Protein AF-A0AA41R2J2-F1 (afdb_monomer_lite)

Sequence (184 aa):
MNITPKARVAIVVALATVLLTGCSAAAPGTEATSAPTATAGQPTPNSAHGDFTDRATKGQIGATVIKVLTPRSFVVGPNAFEQKQNKLSGELTVQIRADSDLVTPAQGACGYDETLAFVTQYFTTNPENAYVLAGDFASDEYYQDLIRAGFAYIPNNEGILKNVQADAQDAKTGLWTTCPGFGA

Foldseek 3Di:
DDDDDDDDDDDDDDDDDDDDDDDDDDDDDDDDDDDDDDPPPDPDPPPPADEQQVVLQVFKAFWFFPDDPFLFKTKIWHDPCCCVPRVYTDIAIAGADPVVQKDADDPPAPLRVVSSVVSRVVSVVVRRQWMRGNRHIDGDCVSLVCLLQVRIDHQPDPDPSVVSNVNCCVVCHRCSVVPPPRND

Structure (mmCIF, N/CA/C/O backbone):
data_AF-A0AA41R2J2-F1
#
_entry.id   AF-A0AA41R2J2-F1
#
loop_
_atom_site.group_PDB
_atom_site.id
_atom_site.type_symbol
_atom_site.label_atom_id
_atom_site.label_alt_id
_atom_site.label_comp_id
_atom_site.label_asym_id
_atom_site.label_entity_id
_atom_site.label_seq_id
_atom_site.pdbx_PDB_ins_code
_atom_site.Cartn_x
_atom_site.Cartn_y
_atom_site.Cartn_z
_atom_site.occupancy
_atom_site.B_iso_or_equiv
_atom_site.auth_seq_id
_atom_site.auth_comp_id
_atom_site.auth_asym_id
_atom_site.auth_atom_id
_atom_site.pdbx_PDB_model_num
ATOM 1 N N . MET A 1 1 ? 35.589 45.388 -3.470 1.00 40.34 1 MET A N 1
ATOM 2 C CA . MET A 1 1 ? 34.536 44.431 -3.067 1.00 40.34 1 MET A CA 1
ATOM 3 C C . MET A 1 1 ? 35.087 43.031 -3.273 1.00 40.34 1 MET A C 1
ATOM 5 O O . MET A 1 1 ? 35.370 42.666 -4.404 1.00 40.34 1 MET A O 1
ATOM 9 N N . ASN A 1 2 ? 35.335 42.322 -2.171 1.00 37.22 2 ASN A N 1
ATOM 10 C CA . ASN A 1 2 ? 35.836 40.948 -2.150 1.00 37.22 2 ASN A CA 1
ATOM 11 C C . ASN A 1 2 ? 34.695 39.974 -2.447 1.00 37.22 2 ASN A C 1
ATOM 13 O O . ASN A 1 2 ? 33.640 40.081 -1.825 1.00 37.22 2 ASN A O 1
ATOM 17 N N . ILE A 1 3 ? 34.933 38.992 -3.315 1.00 48.06 3 ILE A N 1
ATOM 18 C CA . ILE A 1 3 ? 34.113 37.781 -3.375 1.00 48.06 3 ILE A CA 1
ATOM 19 C C . ILE A 1 3 ? 35.050 36.598 -3.148 1.00 48.06 3 ILE A C 1
ATOM 21 O O . ILE A 1 3 ? 35.822 36.202 -4.017 1.00 48.06 3 ILE A O 1
ATOM 25 N N . THR A 1 4 ? 35.017 36.093 -1.921 1.00 49.03 4 THR A N 1
ATOM 26 C CA . THR A 1 4 ? 35.730 34.901 -1.460 1.00 49.03 4 THR A CA 1
ATOM 27 C C . THR A 1 4 ? 35.097 33.645 -2.076 1.00 49.03 4 THR A C 1
ATOM 29 O O . THR A 1 4 ? 33.870 33.518 -2.031 1.00 49.03 4 THR A O 1
ATOM 32 N N . PRO A 1 5 ? 35.871 32.680 -2.604 1.00 49.69 5 PRO A N 1
ATOM 33 C CA . PRO A 1 5 ? 35.314 31.407 -3.045 1.00 49.69 5 PRO A CA 1
ATOM 34 C C . PRO A 1 5 ? 34.980 30.517 -1.836 1.00 49.69 5 PRO A C 1
ATOM 36 O O . PRO A 1 5 ? 35.835 30.238 -0.996 1.00 49.69 5 PRO A O 1
ATOM 39 N N . LYS A 1 6 ? 33.727 30.051 -1.744 1.00 48.19 6 LYS A N 1
ATOM 40 C CA . LYS A 1 6 ? 33.314 29.016 -0.782 1.00 48.19 6 LYS A CA 1
ATOM 41 C C . LYS A 1 6 ? 33.839 27.657 -1.248 1.00 48.19 6 LYS A C 1
ATOM 43 O O . LYS A 1 6 ? 33.454 27.165 -2.308 1.00 48.19 6 LYS A O 1
ATOM 48 N N . ALA A 1 7 ? 34.721 27.068 -0.446 1.00 49.03 7 ALA A N 1
ATOM 49 C CA . ALA A 1 7 ? 35.248 25.726 -0.635 1.00 49.03 7 ALA A CA 1
ATOM 50 C C . ALA A 1 7 ? 34.126 24.675 -0.559 1.00 49.03 7 ALA A C 1
ATOM 52 O O . ALA A 1 7 ? 33.271 24.717 0.326 1.00 49.03 7 ALA A O 1
ATOM 53 N N . ARG A 1 8 ? 34.145 23.723 -1.496 1.00 47.06 8 ARG A N 1
ATOM 54 C CA . ARG A 1 8 ? 33.307 22.521 -1.474 1.00 47.06 8 ARG A CA 1
ATOM 55 C C . ARG A 1 8 ? 33.912 21.546 -0.466 1.00 47.06 8 ARG A C 1
ATOM 57 O O . ARG A 1 8 ? 35.029 21.082 -0.668 1.00 47.06 8 ARG A O 1
ATOM 64 N N . VAL A 1 9 ? 33.190 21.244 0.608 1.00 44.91 9 VAL A N 1
ATOM 65 C CA . VAL A 1 9 ? 33.565 20.168 1.532 1.00 44.91 9 VAL A CA 1
ATOM 66 C C . VAL A 1 9 ? 33.093 18.855 0.917 1.00 44.91 9 VAL A C 1
ATOM 68 O O . VAL A 1 9 ? 31.897 18.586 0.850 1.00 44.91 9 VAL A O 1
ATOM 71 N N . ALA A 1 10 ? 34.041 18.064 0.419 1.00 46.97 10 ALA A N 1
ATOM 72 C CA . ALA A 1 10 ? 33.818 16.676 0.049 1.00 46.97 10 ALA A CA 1
ATOM 73 C C . ALA A 1 10 ? 33.831 15.835 1.332 1.00 46.97 10 ALA A C 1
ATOM 75 O O . ALA A 1 10 ? 34.861 15.731 1.997 1.00 46.97 10 ALA A O 1
ATOM 76 N N . ILE A 1 11 ? 32.685 15.267 1.704 1.00 48.06 11 ILE A N 1
ATOM 77 C CA . ILE A 1 11 ? 32.604 14.300 2.800 1.00 48.06 11 ILE A CA 1
ATOM 78 C C . ILE A 1 11 ? 33.004 12.942 2.224 1.00 48.06 11 ILE A C 1
ATOM 80 O O . ILE A 1 11 ? 32.272 12.341 1.441 1.00 48.06 11 ILE A O 1
ATOM 84 N N . VAL A 1 12 ? 34.198 12.483 2.592 1.00 43.00 12 VAL A N 1
ATOM 85 C CA . VAL A 1 12 ? 34.677 11.128 2.316 1.00 43.00 12 VAL A CA 1
ATOM 86 C C . VAL A 1 12 ? 33.988 10.191 3.305 1.00 43.00 12 VAL A C 1
ATOM 88 O O . VAL A 1 12 ? 34.326 10.174 4.487 1.00 43.00 12 VAL A O 1
ATOM 91 N N . VAL A 1 13 ? 33.000 9.429 2.838 1.00 41.78 13 VAL A N 1
ATOM 92 C CA . VAL A 1 13 ? 32.405 8.337 3.618 1.00 41.78 13 VAL A CA 1
ATOM 93 C C . VAL A 1 13 ? 33.348 7.140 3.523 1.00 41.78 13 VAL A C 1
ATOM 95 O O . VAL A 1 13 ? 33.429 6.481 2.489 1.00 41.78 13 VAL A O 1
ATOM 98 N N . ALA A 1 14 ? 34.110 6.892 4.587 1.00 49.09 14 ALA A N 1
ATOM 99 C CA . ALA A 1 14 ? 34.945 5.705 4.697 1.00 49.09 14 ALA A CA 1
ATOM 100 C C . ALA A 1 14 ? 34.070 4.488 5.043 1.00 49.09 14 ALA A C 1
ATOM 102 O O . ALA A 1 14 ? 33.419 4.446 6.086 1.00 49.09 14 ALA A O 1
ATOM 103 N N . LEU A 1 15 ? 34.062 3.510 4.138 1.00 38.84 15 LEU A N 1
ATOM 104 C CA . LEU A 1 15 ? 33.425 2.205 4.289 1.00 38.84 15 LEU A CA 1
ATOM 105 C C . LEU A 1 15 ? 34.188 1.389 5.348 1.00 38.84 15 LEU A C 1
ATOM 107 O O . LEU A 1 15 ? 35.349 1.042 5.139 1.00 38.84 15 LEU A O 1
ATOM 111 N N . ALA A 1 16 ? 33.552 1.061 6.473 1.00 46.75 16 ALA A N 1
ATOM 112 C CA . ALA A 1 16 ? 34.093 0.099 7.430 1.00 46.75 16 ALA A CA 1
ATOM 113 C C . ALA A 1 16 ? 33.547 -1.301 7.110 1.00 46.75 16 ALA A C 1
ATOM 115 O O . ALA A 1 16 ? 32.415 -1.641 7.444 1.00 46.75 16 ALA A O 1
ATOM 116 N N . THR A 1 17 ? 34.358 -2.118 6.441 1.00 48.72 17 THR A N 1
ATOM 117 C CA . THR A 1 17 ? 34.134 -3.558 6.267 1.00 48.72 17 THR A CA 1
ATOM 118 C C . THR A 1 17 ? 34.389 -4.286 7.585 1.00 48.72 17 THR A C 1
ATOM 120 O O . THR A 1 17 ? 35.539 -4.425 8.002 1.00 48.72 17 THR A O 1
ATOM 123 N N . VAL A 1 18 ? 33.332 -4.780 8.233 1.00 50.56 18 VAL A N 1
ATOM 124 C CA . VAL A 1 18 ? 33.452 -5.740 9.339 1.00 50.56 18 VAL A CA 1
ATOM 125 C C . VAL A 1 18 ? 33.526 -7.145 8.744 1.00 50.56 18 VAL A C 1
ATOM 127 O O . VAL A 1 18 ? 32.541 -7.683 8.245 1.00 50.56 18 VAL A O 1
ATOM 130 N N . LEU A 1 19 ? 34.723 -7.728 8.780 1.00 42.16 19 LEU A N 1
ATOM 131 C CA . LEU A 1 19 ? 34.971 -9.142 8.512 1.00 42.16 19 LEU A CA 1
ATOM 132 C C . LEU A 1 19 ? 34.516 -9.965 9.726 1.00 42.16 19 LEU A C 1
ATOM 134 O O . LEU A 1 19 ? 35.152 -9.919 10.775 1.00 42.16 19 LEU A O 1
ATOM 138 N N . LEU A 1 20 ? 33.449 -10.748 9.577 1.00 42.81 20 LEU A N 1
ATOM 139 C CA . LEU A 1 20 ? 33.099 -11.834 10.498 1.00 42.81 20 LEU A CA 1
ATOM 140 C C . LEU A 1 20 ? 33.384 -13.162 9.794 1.00 42.81 20 LEU A C 1
ATOM 142 O O . LEU A 1 20 ? 32.535 -13.719 9.105 1.00 42.81 20 LEU A O 1
ATOM 146 N N . THR A 1 21 ? 34.612 -13.653 9.956 1.00 45.06 21 THR A N 1
ATOM 147 C CA . THR A 1 21 ? 34.960 -15.051 9.672 1.00 45.06 21 THR A CA 1
ATOM 148 C C . THR A 1 21 ? 35.359 -15.715 10.983 1.00 45.06 21 THR A C 1
ATOM 150 O O . THR A 1 21 ? 36.217 -15.220 11.708 1.00 45.06 21 THR A O 1
ATOM 153 N N . GLY A 1 22 ? 34.688 -16.816 11.311 1.00 37.44 22 GLY A N 1
ATOM 154 C CA . GLY A 1 22 ? 34.921 -17.581 12.533 1.00 37.44 22 GLY A CA 1
ATOM 155 C C . GLY A 1 22 ? 33.950 -18.748 12.620 1.00 37.44 22 GLY A C 1
ATOM 156 O O . GLY A 1 22 ? 32.909 -18.659 13.257 1.00 37.44 22 GLY A O 1
ATOM 157 N N . CYS A 1 23 ? 34.277 -19.817 11.901 1.00 44.06 23 CYS A N 1
ATOM 158 C CA . CYS A 1 23 ? 33.500 -21.041 11.790 1.00 44.06 23 CYS A CA 1
ATOM 159 C C . CYS A 1 23 ? 33.929 -22.057 12.871 1.00 44.06 23 CYS A C 1
ATOM 161 O O . CYS A 1 23 ? 35.118 -22.314 13.015 1.00 44.06 23 CYS A O 1
ATOM 163 N N . SER A 1 24 ? 32.928 -22.676 13.513 1.00 41.03 24 SER A N 1
ATOM 164 C CA . SER A 1 24 ? 32.879 -24.035 14.099 1.00 41.03 24 SER A CA 1
ATOM 165 C C . SER A 1 24 ? 33.690 -24.403 15.355 1.00 41.03 24 SER A C 1
ATOM 167 O O . SER A 1 24 ? 34.912 -24.455 15.319 1.00 41.03 24 SER A O 1
ATOM 169 N N . ALA A 1 25 ? 32.984 -24.889 16.393 1.00 35.25 25 ALA A N 1
ATOM 170 C CA . ALA A 1 25 ? 33.068 -26.302 16.815 1.00 35.25 25 ALA A CA 1
ATOM 171 C C . ALA A 1 25 ? 31.963 -26.726 17.823 1.00 35.25 25 ALA A C 1
ATOM 173 O O . ALA A 1 25 ? 31.785 -26.100 18.861 1.00 35.25 25 ALA A O 1
ATOM 174 N N . ALA A 1 26 ? 31.309 -27.848 17.483 1.00 34.22 26 ALA A N 1
ATOM 175 C CA . ALA A 1 26 ? 30.821 -28.962 18.316 1.00 34.22 26 ALA A CA 1
ATOM 176 C C . ALA A 1 26 ? 29.802 -28.751 19.469 1.00 34.22 26 ALA A C 1
ATOM 178 O O . ALA A 1 26 ? 30.128 -28.274 20.549 1.00 34.22 26 ALA A O 1
ATOM 179 N N . ALA A 1 27 ? 28.604 -29.320 19.277 1.00 41.59 27 ALA A N 1
ATOM 180 C CA . ALA A 1 27 ? 27.826 -30.011 20.320 1.00 41.59 27 ALA A CA 1
ATOM 181 C C . ALA A 1 27 ? 28.243 -31.514 20.316 1.00 41.59 27 ALA A C 1
ATOM 183 O O . ALA A 1 27 ? 28.761 -31.945 19.280 1.00 41.59 27 ALA A O 1
ATOM 184 N N . PRO A 1 28 ? 28.057 -32.333 21.381 1.00 42.69 28 PRO A N 1
ATOM 185 C CA . PRO A 1 28 ? 26.739 -32.585 21.978 1.00 42.69 28 PRO A CA 1
ATOM 186 C C . PRO A 1 28 ? 26.719 -32.759 23.513 1.00 42.69 28 PRO A C 1
ATOM 188 O O . PRO A 1 28 ? 27.693 -33.155 24.144 1.00 42.69 28 PRO A O 1
ATOM 191 N N . GLY A 1 29 ? 25.547 -32.541 24.105 1.00 33.56 29 GLY A N 1
ATOM 192 C CA . GLY A 1 29 ? 25.235 -32.926 25.479 1.00 33.56 29 GLY A CA 1
ATOM 193 C C . GLY A 1 29 ? 23.735 -33.149 25.595 1.00 33.56 29 GLY A C 1
ATOM 194 O O . GLY A 1 29 ? 22.976 -32.194 25.726 1.00 33.56 29 GLY A O 1
ATOM 195 N N . THR A 1 30 ? 23.311 -34.403 25.460 1.00 42.44 30 THR A N 1
ATOM 196 C CA . THR A 1 30 ? 21.924 -34.830 25.650 1.00 42.44 30 THR A CA 1
ATOM 197 C C . THR A 1 30 ? 21.770 -35.285 27.094 1.00 42.44 30 THR A C 1
ATOM 199 O O . THR A 1 30 ? 22.237 -36.366 27.437 1.00 42.44 30 THR A O 1
ATOM 202 N N . GLU A 1 31 ? 21.077 -34.506 27.920 1.00 37.62 31 GLU A N 1
ATOM 203 C CA . GLU A 1 31 ? 20.427 -35.030 29.121 1.00 37.62 31 GLU A CA 1
ATOM 204 C C . GLU A 1 31 ? 18.973 -34.569 29.143 1.00 37.62 31 GLU A C 1
ATOM 206 O O . GLU A 1 31 ? 18.645 -33.392 28.994 1.00 37.62 31 GLU A O 1
ATOM 211 N N . ALA A 1 32 ? 18.098 -35.562 29.255 1.00 45.12 32 ALA A N 1
ATOM 212 C CA . ALA A 1 32 ? 16.666 -35.410 29.363 1.00 45.12 32 ALA A CA 1
ATOM 213 C C . ALA A 1 32 ? 16.306 -34.883 30.754 1.00 45.12 32 ALA A C 1
ATOM 215 O O . ALA A 1 32 ? 16.726 -35.445 31.762 1.00 45.12 32 ALA A O 1
ATOM 216 N N . THR A 1 33 ? 15.459 -33.860 30.825 1.00 40.88 33 THR A N 1
ATOM 217 C CA . THR A 1 33 ? 14.615 -33.612 31.997 1.00 40.88 33 THR A CA 1
ATOM 218 C C . THR A 1 33 ? 13.305 -32.985 31.536 1.00 40.88 33 THR A C 1
ATOM 220 O O . THR A 1 33 ? 13.276 -32.057 30.731 1.00 40.88 33 THR A O 1
ATOM 223 N N . SER A 1 34 ? 12.221 -33.585 32.013 1.00 38.00 34 SER A N 1
ATOM 224 C CA . SER A 1 34 ? 10.829 -33.313 31.681 1.00 38.00 34 SER A CA 1
ATOM 225 C C . SER A 1 34 ? 10.374 -31.886 32.018 1.00 38.00 34 SER A C 1
ATOM 227 O O . SER A 1 34 ? 10.879 -31.242 32.933 1.00 38.00 34 SER A O 1
ATOM 229 N N . ALA A 1 35 ? 9.375 -31.441 31.256 1.00 39.59 35 ALA A N 1
ATOM 230 C CA . ALA A 1 35 ? 8.736 -30.127 31.257 1.00 39.59 35 ALA A CA 1
ATOM 231 C C . ALA A 1 35 ? 8.180 -29.644 32.613 1.00 39.59 35 ALA A C 1
ATOM 233 O O . ALA A 1 35 ? 7.794 -30.450 33.461 1.00 39.59 35 ALA A O 1
ATOM 234 N N . PRO A 1 36 ? 7.884 -28.336 32.694 1.00 39.38 36 PRO A N 1
ATOM 235 C CA . PRO A 1 36 ? 6.569 -27.893 33.116 1.00 39.38 36 PRO A CA 1
ATOM 236 C C . PRO A 1 36 ? 5.825 -27.277 31.928 1.00 39.38 36 PRO A C 1
ATOM 238 O O . PRO A 1 36 ? 6.293 -26.349 31.270 1.00 39.38 36 PRO A O 1
ATOM 241 N N . THR A 1 37 ? 4.640 -27.817 31.663 1.00 45.12 37 THR A N 1
ATOM 242 C CA . THR A 1 37 ? 3.637 -27.248 30.766 1.00 45.12 37 THR A CA 1
ATOM 243 C C . THR A 1 37 ? 3.308 -25.831 31.227 1.00 45.12 37 THR A C 1
ATOM 245 O O . THR A 1 37 ? 2.621 -25.639 32.229 1.00 45.12 37 THR A O 1
ATOM 248 N N . ALA A 1 38 ? 3.798 -24.826 30.504 1.00 38.44 38 ALA A N 1
ATOM 249 C CA . ALA A 1 38 ? 3.274 -23.479 30.622 1.00 38.44 38 ALA A CA 1
ATOM 250 C C . ALA A 1 38 ? 1.886 -23.485 29.976 1.00 38.44 38 ALA A C 1
ATOM 252 O O . ALA A 1 38 ? 1.756 -23.487 28.752 1.00 38.44 38 ALA A O 1
ATOM 253 N N . THR A 1 39 ? 0.840 -23.529 30.799 1.00 41.72 39 THR A N 1
ATOM 254 C CA . THR A 1 39 ? -0.501 -23.139 30.370 1.00 41.72 39 THR A CA 1
ATOM 255 C C . THR A 1 39 ? -0.391 -21.696 29.899 1.00 41.72 39 THR A C 1
ATOM 257 O O . THR A 1 39 ? -0.289 -20.781 30.716 1.00 41.72 39 THR A O 1
ATOM 260 N N . ALA A 1 40 ? -0.336 -21.494 28.582 1.00 40.06 40 ALA A N 1
ATOM 261 C CA . ALA A 1 40 ? -0.483 -20.180 27.989 1.00 40.06 40 ALA A CA 1
ATOM 262 C C . ALA A 1 40 ? -1.838 -19.650 28.459 1.00 40.06 40 ALA A C 1
ATOM 264 O O . ALA A 1 40 ? -2.885 -20.163 28.066 1.00 40.06 40 ALA A O 1
ATOM 265 N N . GLY A 1 41 ? -1.807 -18.686 29.379 1.00 35.44 41 GLY A N 1
ATOM 266 C CA . GLY A 1 41 ? -2.991 -17.948 29.770 1.00 35.44 41 GLY A CA 1
ATOM 267 C C . GLY A 1 41 ? -3.566 -17.334 28.506 1.00 35.44 41 GLY A C 1
ATOM 268 O O . GLY A 1 41 ? -2.964 -16.438 27.919 1.00 35.44 41 GLY A O 1
ATOM 269 N N . GLN A 1 42 ? -4.695 -17.868 28.056 1.00 39.16 42 GLN A N 1
ATOM 270 C CA . GLN A 1 42 ? -5.492 -17.239 27.023 1.00 39.16 42 GLN A CA 1
ATOM 271 C C . GLN A 1 42 ? -5.843 -15.843 27.552 1.00 39.16 42 GLN A C 1
ATOM 273 O O . GLN A 1 42 ? -6.382 -15.759 28.662 1.00 39.16 42 GLN A O 1
ATOM 278 N N . PRO A 1 43 ? -5.492 -14.753 26.846 1.00 43.78 43 PRO A N 1
ATOM 279 C CA . PRO A 1 43 ? -5.850 -13.430 27.312 1.00 43.78 43 PRO A CA 1
ATOM 280 C C . PRO A 1 43 ? -7.368 -13.388 27.440 1.00 43.78 43 PRO A C 1
ATOM 282 O O . PRO A 1 43 ? -8.092 -13.691 26.490 1.00 43.78 43 PRO A O 1
ATOM 285 N N . THR A 1 44 ? -7.848 -13.069 28.638 1.00 38.56 44 THR A N 1
ATOM 286 C CA . THR A 1 44 ? -9.262 -12.833 28.892 1.00 38.56 44 THR A CA 1
ATOM 287 C C . THR A 1 44 ? -9.700 -11.710 27.949 1.00 38.56 44 THR A C 1
ATOM 289 O O . THR A 1 44 ? -9.129 -10.617 28.035 1.00 38.56 44 THR A O 1
ATOM 292 N N . PRO A 1 45 ? -10.663 -11.932 27.035 1.00 41.31 45 PRO A N 1
ATOM 293 C CA . PRO A 1 45 ? -11.162 -10.858 26.199 1.00 41.31 45 PRO A CA 1
ATOM 294 C C . PRO A 1 45 ? -11.853 -9.867 27.128 1.00 41.31 45 PRO A C 1
ATOM 296 O O . PRO A 1 45 ? -12.881 -10.169 27.735 1.00 41.31 45 PRO A O 1
ATOM 299 N N . ASN A 1 46 ? -11.255 -8.692 27.296 1.00 40.75 46 ASN A N 1
ATOM 300 C CA . ASN A 1 46 ? -11.870 -7.611 28.045 1.00 40.75 46 ASN A CA 1
ATOM 301 C C . ASN A 1 46 ? -12.916 -6.958 27.125 1.00 40.75 46 ASN A C 1
ATOM 303 O O . ASN A 1 46 ? -12.686 -5.907 26.529 1.00 40.75 46 ASN A O 1
ATOM 307 N N . SER A 1 47 ? -14.044 -7.646 26.932 1.00 43.94 47 SER A N 1
ATOM 308 C CA . SER A 1 47 ? -15.139 -7.276 26.024 1.00 43.94 47 SER A CA 1
ATOM 309 C C . SER A 1 47 ? -16.005 -6.139 26.579 1.00 43.94 47 SER A C 1
ATOM 311 O O . SER A 1 47 ? -17.219 -6.266 26.699 1.00 43.94 47 SER A O 1
ATOM 313 N N . ALA A 1 48 ? -15.379 -5.010 26.913 1.00 45.62 48 ALA A N 1
ATOM 314 C CA . ALA A 1 48 ? -16.062 -3.723 27.073 1.00 45.62 48 ALA A CA 1
ATOM 315 C C . ALA A 1 48 ? -15.853 -2.799 25.854 1.00 45.62 48 ALA A C 1
ATOM 317 O O . ALA A 1 48 ? -16.411 -1.704 25.797 1.00 45.62 48 ALA A O 1
ATOM 318 N N . HIS A 1 49 ? -15.052 -3.241 24.883 1.00 52.34 49 HIS A N 1
ATOM 319 C CA . HIS A 1 49 ? -14.650 -2.488 23.701 1.00 52.34 49 HIS A CA 1
ATOM 320 C C . HIS A 1 49 ? -15.281 -3.098 22.450 1.00 52.34 49 HIS A C 1
ATOM 322 O O . HIS A 1 49 ? -15.330 -4.321 22.317 1.00 52.34 49 HIS A O 1
ATOM 328 N N . GLY A 1 50 ? -15.799 -2.253 21.554 1.00 64.62 50 GLY A N 1
ATOM 329 C CA . GLY A 1 50 ? -16.355 -2.726 20.288 1.00 64.62 50 GLY A CA 1
ATOM 330 C C . GLY A 1 50 ? -15.265 -3.387 19.443 1.00 64.62 50 GLY A C 1
ATOM 331 O O . GLY A 1 50 ? -14.125 -2.916 19.415 1.00 64.62 50 GLY A O 1
ATOM 332 N N . ASP A 1 51 ? -15.608 -4.485 18.773 1.00 88.44 51 ASP A N 1
ATOM 333 C CA . ASP A 1 51 ? -14.668 -5.203 17.917 1.00 88.44 51 ASP A CA 1
ATOM 334 C C . ASP A 1 51 ? -14.442 -4.418 16.617 1.00 88.44 51 ASP A C 1
ATOM 336 O O . ASP A 1 51 ? -15.363 -4.192 15.825 1.00 88.44 51 ASP A 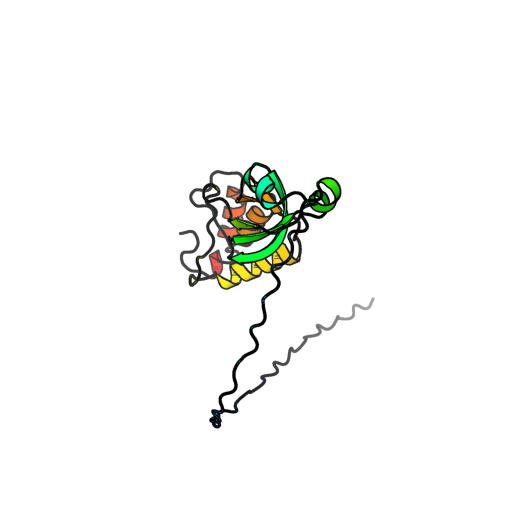O 1
ATOM 340 N N . PHE A 1 52 ? -13.201 -3.966 16.422 1.00 92.94 52 PHE A N 1
ATOM 341 C CA . PHE A 1 52 ? -12.777 -3.267 15.215 1.00 92.94 52 PHE A CA 1
ATOM 342 C C . PHE A 1 52 ? -13.030 -4.106 13.956 1.00 92.94 52 PHE A C 1
ATOM 344 O O . PHE A 1 52 ? -13.509 -3.564 12.960 1.00 92.94 52 PHE A O 1
ATOM 351 N N . THR A 1 53 ? -12.795 -5.420 14.017 1.00 92.69 53 THR A N 1
ATOM 352 C CA . THR A 1 53 ? -12.959 -6.348 12.886 1.00 92.69 53 THR A CA 1
ATOM 353 C C . THR A 1 53 ? -14.397 -6.354 12.378 1.00 92.69 53 THR A C 1
ATOM 355 O O . THR A 1 53 ? -14.666 -6.189 11.184 1.00 92.69 53 THR A O 1
ATOM 358 N N . ASP A 1 54 ? -15.346 -6.468 13.302 1.00 92.62 54 ASP A N 1
ATOM 359 C CA . ASP A 1 54 ? -16.772 -6.521 13.004 1.00 92.62 54 ASP A CA 1
ATOM 360 C C . ASP A 1 54 ? -17.298 -5.244 12.347 1.00 92.62 54 ASP A C 1
ATOM 362 O O . ASP A 1 54 ? -18.207 -5.304 11.518 1.00 92.62 54 ASP A O 1
ATOM 366 N N . ARG A 1 55 ? -16.766 -4.074 12.720 1.00 92.88 55 ARG A N 1
ATOM 367 C CA . ARG A 1 55 ? -17.172 -2.806 12.101 1.00 92.88 55 ARG A CA 1
ATOM 368 C C . ARG A 1 55 ? -16.477 -2.592 10.760 1.00 92.88 55 ARG A C 1
ATOM 370 O O . ARG A 1 55 ? -17.120 -2.154 9.808 1.00 92.88 55 ARG A O 1
ATOM 377 N N . ALA A 1 56 ? -15.191 -2.928 10.687 1.00 93.88 56 ALA A N 1
ATOM 378 C CA . ALA A 1 56 ? -14.361 -2.763 9.501 1.00 93.88 56 ALA A CA 1
ATOM 379 C C . ALA A 1 56 ? -14.867 -3.580 8.304 1.00 93.88 56 ALA A C 1
ATOM 381 O O . ALA A 1 56 ? -14.787 -3.127 7.167 1.00 93.88 56 ALA A O 1
ATOM 382 N N . THR A 1 57 ? -15.461 -4.747 8.557 1.00 92.88 57 THR A N 1
ATOM 383 C CA . THR A 1 57 ? -16.052 -5.612 7.520 1.00 92.88 57 THR A CA 1
ATOM 384 C C . THR A 1 57 ? -17.424 -5.147 7.019 1.00 92.88 57 THR A C 1
ATOM 386 O O . THR A 1 57 ? -17.873 -5.603 5.972 1.00 92.88 57 THR A O 1
ATOM 389 N N . LYS A 1 58 ? -18.100 -4.228 7.725 1.00 92.62 58 LYS A N 1
ATOM 390 C CA . LYS A 1 58 ? -19.477 -3.791 7.411 1.00 92.62 58 LYS A CA 1
ATOM 391 C C . LYS A 1 58 ? -19.560 -2.407 6.764 1.00 92.62 58 LYS A C 1
ATOM 393 O O . LYS A 1 58 ? -20.626 -2.034 6.280 1.00 92.62 58 LYS A O 1
ATOM 398 N N . GLY A 1 59 ? -18.481 -1.629 6.768 1.00 92.06 59 GLY A N 1
ATOM 399 C CA . GLY A 1 59 ? -18.492 -0.268 6.235 1.00 92.06 59 GLY A CA 1
ATOM 400 C C . GLY A 1 59 ? -17.117 0.384 6.225 1.00 92.06 59 GLY A C 1
ATOM 401 O O . GLY A 1 59 ? -16.100 -0.299 6.309 1.00 92.06 59 GLY A O 1
ATOM 402 N N . GLN A 1 60 ? -17.103 1.711 6.101 1.00 95.50 60 GLN A N 1
ATOM 403 C CA . GLN A 1 60 ? -15.879 2.500 6.173 1.00 95.50 60 GLN A CA 1
ATOM 404 C C . GLN A 1 60 ? -15.512 2.804 7.629 1.00 95.50 60 GLN A C 1
ATOM 406 O O . GLN A 1 60 ? -16.357 3.261 8.402 1.00 95.50 60 GLN A O 1
ATOM 411 N N . ILE A 1 61 ? -14.249 2.593 7.991 1.00 96.69 61 ILE A N 1
ATOM 412 C CA . ILE A 1 61 ? -13.706 2.943 9.304 1.00 96.69 61 ILE A CA 1
ATOM 413 C C . ILE A 1 61 ? -12.270 3.458 9.197 1.00 96.69 61 ILE A C 1
ATOM 415 O O . ILE A 1 61 ? -11.442 2.870 8.504 1.00 96.69 61 ILE A O 1
ATOM 419 N N . GLY A 1 62 ? -11.965 4.543 9.912 1.00 97.44 62 GLY A N 1
ATOM 420 C CA . GLY A 1 62 ? -10.610 5.087 9.981 1.00 97.44 62 GLY A CA 1
ATOM 421 C C . GLY A 1 62 ? -9.641 4.124 10.669 1.00 97.44 62 GLY A C 1
ATOM 422 O O . GLY A 1 62 ? -9.943 3.575 11.732 1.00 97.44 62 GLY A O 1
ATOM 423 N N . ALA A 1 63 ? -8.465 3.927 10.079 1.00 98.25 63 ALA A N 1
ATOM 424 C CA . ALA A 1 63 ? -7.511 2.929 10.537 1.00 98.25 63 ALA A CA 1
ATOM 425 C C . ALA A 1 63 ? -6.094 3.498 10.662 1.00 98.25 63 ALA A C 1
ATOM 427 O O . ALA A 1 63 ? -5.747 4.518 10.075 1.00 98.25 63 ALA A O 1
ATOM 428 N N . THR A 1 64 ? -5.272 2.817 11.449 1.00 98.50 64 THR A N 1
ATOM 429 C CA . THR A 1 64 ? -3.835 3.054 11.543 1.00 98.50 64 THR A CA 1
ATOM 430 C C . THR A 1 64 ? -3.117 1.807 11.056 1.00 98.50 64 THR A C 1
ATOM 432 O O . THR A 1 64 ? -3.420 0.706 11.518 1.00 98.50 64 THR A O 1
ATOM 435 N N . VAL A 1 6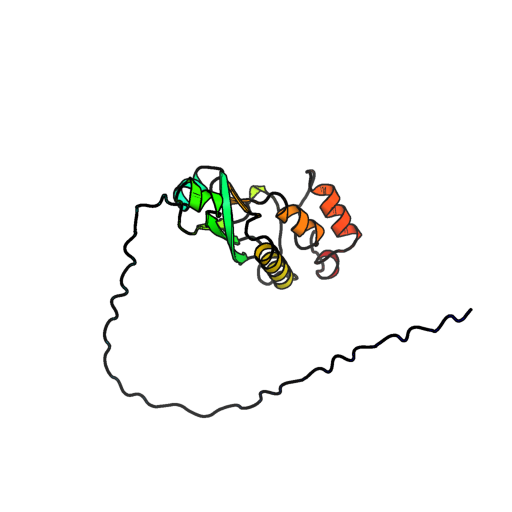5 ? -2.161 1.960 10.141 1.00 98.69 65 VAL A N 1
ATOM 436 C CA . VAL A 1 65 ? -1.281 0.866 9.720 1.00 98.69 65 VAL A CA 1
ATOM 437 C C . VAL A 1 65 ? -0.286 0.569 10.833 1.00 98.69 65 VAL A C 1
ATOM 439 O O . VAL A 1 65 ? 0.531 1.408 11.197 1.00 98.69 65 VAL A O 1
ATOM 442 N N . ILE A 1 66 ? -0.363 -0.647 11.367 1.00 98.50 66 ILE A N 1
ATOM 443 C CA . ILE A 1 66 ? 0.515 -1.147 12.429 1.00 98.50 66 ILE A CA 1
ATOM 444 C C . ILE A 1 66 ? 1.724 -1.843 11.807 1.00 98.50 66 ILE A C 1
ATOM 446 O O . ILE A 1 66 ? 2.851 -1.700 12.281 1.00 98.50 66 ILE A O 1
ATOM 450 N N . LYS A 1 67 ? 1.496 -2.603 10.730 1.00 98.56 67 LYS A N 1
ATOM 451 C CA . LYS A 1 67 ? 2.546 -3.353 10.042 1.00 98.56 67 LYS A CA 1
ATOM 452 C C . LYS A 1 67 ? 2.240 -3.512 8.560 1.00 98.56 67 LYS A C 1
ATOM 454 O O . LYS A 1 67 ? 1.128 -3.867 8.184 1.00 98.56 67 LYS A O 1
ATOM 459 N N . VAL A 1 68 ? 3.263 -3.344 7.730 1.00 98.69 68 VAL A N 1
ATOM 460 C CA . VAL A 1 68 ? 3.237 -3.736 6.316 1.00 98.69 68 VAL A CA 1
ATOM 461 C C . VAL A 1 68 ? 3.712 -5.188 6.212 1.00 98.69 68 VAL A C 1
ATOM 463 O O . VAL A 1 68 ? 4.784 -5.526 6.713 1.00 98.69 68 VAL A O 1
ATOM 466 N N . LEU A 1 69 ? 2.898 -6.065 5.620 1.00 98.38 69 LEU A N 1
ATOM 467 C CA . LEU A 1 69 ? 3.224 -7.487 5.423 1.00 98.38 69 LEU A CA 1
ATOM 468 C C . LEU A 1 69 ? 3.779 -7.737 4.022 1.00 98.38 69 LEU A C 1
ATOM 470 O O . LEU A 1 69 ? 4.779 -8.429 3.853 1.00 98.38 69 LEU A O 1
ATOM 474 N N . THR A 1 70 ? 3.115 -7.159 3.028 1.00 98.19 70 THR A N 1
ATOM 475 C CA . THR A 1 70 ? 3.519 -7.138 1.620 1.00 98.19 70 THR A CA 1
ATOM 476 C C . THR A 1 70 ? 3.173 -5.757 1.058 1.00 98.19 70 THR A C 1
ATOM 478 O O . THR A 1 70 ? 2.430 -5.017 1.708 1.00 98.19 70 THR A O 1
ATOM 481 N N . PRO A 1 71 ? 3.603 -5.399 -0.164 1.00 97.50 71 PRO A N 1
ATOM 482 C CA . PRO A 1 71 ? 3.157 -4.163 -0.816 1.00 97.50 71 PRO A CA 1
ATOM 483 C C . PRO A 1 71 ? 1.632 -3.961 -0.881 1.00 97.50 71 PRO A C 1
ATOM 485 O O . PRO A 1 71 ? 1.162 -2.840 -1.081 1.00 97.50 71 PRO A O 1
ATOM 488 N N . ARG A 1 72 ? 0.854 -5.044 -0.729 1.00 96.75 72 ARG A N 1
ATOM 489 C CA . ARG A 1 72 ? -0.609 -5.049 -0.832 1.00 96.75 72 ARG A CA 1
ATOM 490 C C . ARG A 1 72 ? -1.332 -5.509 0.428 1.00 96.75 72 ARG A C 1
ATOM 492 O O . ARG A 1 72 ? -2.558 -5.531 0.404 1.00 96.75 72 ARG A O 1
ATOM 499 N N . SER A 1 73 ? -0.627 -5.911 1.485 1.00 97.94 73 SER A N 1
ATOM 500 C CA . SER A 1 73 ? -1.238 -6.483 2.688 1.00 97.94 73 SER A CA 1
ATOM 501 C C . SER A 1 73 ? -0.693 -5.844 3.955 1.00 97.94 73 SER A C 1
ATOM 503 O O . SER A 1 73 ? 0.518 -5.672 4.111 1.00 97.94 73 SER A O 1
ATOM 505 N N . PHE A 1 74 ? -1.603 -5.516 4.868 1.00 98.62 74 PHE A N 1
ATOM 506 C CA . PHE A 1 74 ? -1.336 -4.676 6.028 1.00 98.62 74 PHE A CA 1
ATOM 507 C C . PHE A 1 74 ? -2.024 -5.245 7.262 1.00 98.62 74 PHE A C 1
ATOM 509 O O . PHE A 1 74 ? -3.147 -5.731 7.169 1.00 98.62 74 PHE A O 1
ATOM 516 N N . VAL A 1 75 ? -1.380 -5.125 8.419 1.00 98.56 75 VAL A N 1
ATOM 517 C CA . VAL A 1 75 ? -2.055 -5.209 9.716 1.00 98.56 75 VAL A CA 1
ATOM 518 C C . VAL A 1 75 ? -2.457 -3.797 10.106 1.00 98.56 75 VAL A C 1
ATOM 520 O O . VAL A 1 75 ? -1.607 -2.901 10.154 1.00 98.56 75 VAL A O 1
ATOM 523 N N . VAL A 1 76 ? -3.742 -3.598 10.374 1.00 98.62 76 VAL A N 1
ATOM 524 C CA . VAL A 1 76 ? -4.313 -2.301 10.737 1.00 98.62 76 VAL A CA 1
ATOM 525 C C . VAL A 1 76 ? -5.113 -2.402 12.030 1.00 98.62 76 VAL A C 1
ATOM 527 O O . VAL A 1 76 ? -5.687 -3.445 12.330 1.00 98.62 76 VAL A O 1
ATOM 530 N N . GLY A 1 77 ? -5.170 -1.312 12.786 1.00 98.06 77 GLY A N 1
ATOM 531 C CA . GLY A 1 77 ? -6.047 -1.158 13.949 1.00 98.06 77 GLY A CA 1
ATOM 532 C C . GLY A 1 77 ? -6.911 0.099 13.833 1.00 98.06 77 GLY A C 1
ATOM 533 O O . GLY A 1 77 ? -6.715 0.885 12.903 1.00 98.06 77 GLY A O 1
ATOM 534 N N . PRO A 1 78 ? -7.856 0.332 14.761 1.00 97.94 78 PRO A N 1
ATOM 535 C CA . PRO A 1 78 ? -8.642 1.562 14.776 1.00 97.94 78 PRO A CA 1
ATOM 536 C C . PRO A 1 78 ? -7.723 2.769 14.979 1.00 97.94 78 PRO A C 1
ATOM 538 O O . PRO A 1 78 ? -6.827 2.719 15.822 1.00 97.94 78 PRO A O 1
ATOM 541 N N . ASN A 1 79 ? -7.950 3.867 14.256 1.00 97.69 79 ASN A N 1
ATOM 542 C CA . ASN A 1 79 ? -7.167 5.086 14.478 1.00 97.69 79 ASN A CA 1
ATOM 543 C C . ASN A 1 79 ? -7.497 5.759 15.824 1.00 97.69 79 ASN A C 1
ATOM 545 O O . ASN A 1 79 ? -8.427 5.366 16.538 1.00 97.69 79 ASN A O 1
ATOM 549 N N . ALA A 1 80 ? -6.753 6.810 16.183 1.00 97.25 80 ALA A N 1
ATOM 550 C CA . ALA A 1 80 ? -6.936 7.490 17.464 1.00 97.25 80 ALA A CA 1
ATOM 551 C C . ALA A 1 80 ? -8.361 8.045 17.667 1.00 97.25 80 ALA A C 1
ATOM 553 O O . ALA A 1 80 ? -8.848 8.089 18.800 1.00 97.25 80 ALA A O 1
ATOM 554 N N . PHE A 1 81 ? -9.040 8.464 16.594 1.00 96.44 81 PHE A N 1
ATOM 555 C CA . PHE A 1 81 ? -10.428 8.921 16.656 1.00 96.44 81 PHE A CA 1
ATOM 556 C C . PHE A 1 81 ? -11.380 7.763 16.976 1.00 96.44 81 PHE A C 1
ATOM 558 O O . PHE A 1 81 ? -12.168 7.867 17.916 1.00 96.44 81 PHE A O 1
ATOM 565 N N . GLU A 1 82 ? -11.264 6.641 16.266 1.00 96.31 82 GLU A N 1
ATOM 566 C CA . GLU A 1 82 ? -12.094 5.447 16.457 1.00 96.31 82 GLU A CA 1
ATOM 567 C C . GLU A 1 82 ? -11.911 4.820 17.845 1.00 96.31 82 GLU A C 1
ATOM 569 O O . GLU A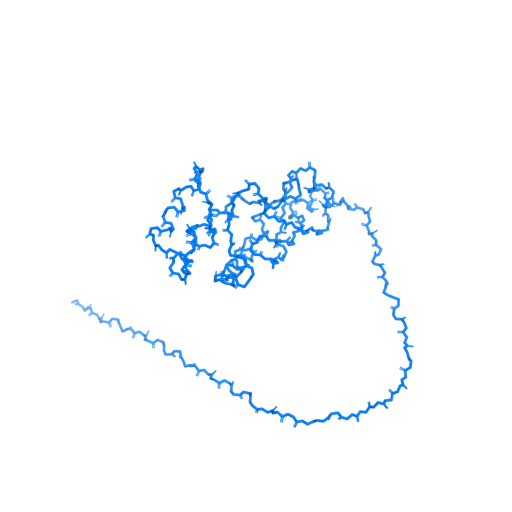 1 82 ? -12.890 4.465 18.510 1.00 96.31 82 GLU A O 1
ATOM 574 N N . GLN A 1 83 ? -10.671 4.776 18.339 1.00 95.69 83 GLN A N 1
ATOM 575 C CA . GLN A 1 83 ? -10.368 4.340 19.703 1.00 95.69 83 GLN A CA 1
ATOM 576 C C . GLN A 1 83 ? -11.016 5.259 20.749 1.00 95.69 83 GLN A C 1
ATOM 578 O O . GLN A 1 83 ? -11.613 4.796 21.723 1.00 95.69 83 GLN A O 1
ATOM 583 N N . LYS A 1 84 ? -10.926 6.584 20.567 1.00 95.19 84 LYS A N 1
ATOM 584 C CA . LYS A 1 84 ? -11.434 7.556 21.549 1.00 95.19 84 LYS A CA 1
ATOM 585 C C . LYS A 1 84 ? -12.956 7.654 21.551 1.00 95.19 84 LYS A C 1
ATOM 587 O O . LYS A 1 84 ? -13.540 7.644 22.638 1.00 95.19 84 LYS A O 1
ATOM 592 N N . GLN A 1 85 ? -13.571 7.760 20.375 1.00 94.88 85 GLN A N 1
ATOM 593 C CA . GLN A 1 85 ? -15.003 8.022 20.211 1.00 94.88 85 GLN A CA 1
ATOM 594 C C . GLN A 1 85 ? -15.836 6.750 20.295 1.00 94.88 85 GLN A C 1
ATOM 596 O O . GLN A 1 85 ? -16.806 6.697 21.043 1.00 94.88 85 GLN A O 1
ATOM 601 N N . ASN A 1 86 ? -15.426 5.708 19.572 1.00 92.56 86 ASN A N 1
ATOM 602 C CA . ASN A 1 86 ? -16.214 4.487 19.417 1.00 92.56 86 ASN A CA 1
ATOM 603 C C . ASN A 1 86 ? -15.707 3.340 20.302 1.00 92.56 86 ASN A C 1
ATOM 605 O O . ASN A 1 86 ? -16.275 2.251 20.281 1.00 92.56 86 ASN A O 1
ATOM 609 N N . LYS A 1 87 ? -14.656 3.590 21.102 1.00 94.38 87 LYS A N 1
ATOM 610 C CA . LYS A 1 87 ? -14.051 2.622 22.034 1.00 94.38 87 LYS A CA 1
ATOM 611 C C . LYS A 1 87 ? -13.667 1.315 21.345 1.00 94.38 87 LYS A C 1
ATOM 613 O O . LYS A 1 87 ? -13.759 0.256 21.964 1.00 94.38 87 LYS A O 1
ATOM 618 N N . LEU A 1 88 ? -13.266 1.401 20.077 1.00 94.38 88 LEU A N 1
ATOM 619 C CA . LEU A 1 88 ? -12.877 0.243 19.286 1.00 94.38 88 LEU A CA 1
ATOM 620 C C . LEU A 1 88 ? -11.463 -0.203 19.632 1.00 94.38 88 LEU A C 1
ATOM 622 O O . LEU A 1 88 ? -10.598 0.617 19.941 1.00 94.38 88 LEU A O 1
ATOM 626 N N . SER A 1 89 ? -11.239 -1.508 19.545 1.00 95.06 89 SER A N 1
ATOM 627 C CA . SER A 1 89 ? -9.938 -2.139 19.764 1.00 95.06 89 SER A CA 1
ATOM 628 C C . SER A 1 89 ? -9.788 -3.389 18.901 1.00 95.06 89 SER A C 1
ATOM 630 O O . SER A 1 89 ? -10.788 -3.930 18.429 1.00 95.06 89 SER A O 1
ATOM 632 N N . GLY A 1 90 ? -8.552 -3.859 18.744 1.00 94.94 90 GLY A N 1
ATOM 633 C CA . GLY A 1 90 ? -8.215 -5.032 17.940 1.00 94.94 90 GLY A CA 1
ATOM 634 C C . GLY A 1 90 ? -7.415 -4.672 16.693 1.00 94.94 90 GLY A C 1
ATOM 635 O O . GLY A 1 90 ? -7.199 -3.498 16.392 1.00 94.94 90 GLY A O 1
ATOM 636 N N . GLU A 1 91 ? -6.974 -5.706 15.985 1.00 95.94 91 GLU A N 1
ATOM 637 C CA . GLU A 1 91 ? -6.202 -5.603 14.750 1.00 95.94 91 GLU A CA 1
ATOM 638 C C . GLU A 1 91 ? -6.836 -6.493 13.681 1.00 95.94 91 GLU A C 1
ATOM 640 O O . GLU A 1 91 ? -7.393 -7.547 13.989 1.00 95.94 91 GLU A O 1
ATOM 645 N N . LEU A 1 92 ? -6.725 -6.078 12.425 1.00 96.31 92 LEU A N 1
ATOM 646 C CA . LEU A 1 92 ? -7.216 -6.805 11.264 1.00 96.31 92 LEU A CA 1
ATOM 647 C C . LEU A 1 92 ? -6.136 -6.826 10.182 1.00 96.31 92 LEU A C 1
ATOM 649 O O 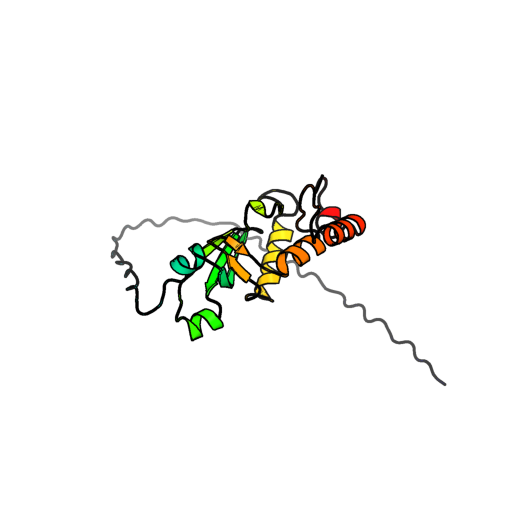. LEU A 1 92 ? -5.529 -5.799 9.877 1.00 96.31 92 LEU A O 1
ATOM 653 N N . THR A 1 93 ? -5.926 -7.988 9.567 1.00 98.00 93 THR A N 1
ATOM 654 C CA . THR A 1 93 ? -5.144 -8.081 8.332 1.00 98.00 93 THR A CA 1
ATOM 655 C C . THR A 1 93 ? -6.045 -7.773 7.147 1.00 98.00 93 THR A C 1
ATOM 657 O O . THR A 1 93 ? -7.024 -8.478 6.914 1.00 98.00 93 THR A O 1
ATOM 660 N N . VAL A 1 94 ? -5.691 -6.749 6.380 1.00 98.19 94 VAL A N 1
ATOM 661 C CA . VAL A 1 94 ? -6.424 -6.298 5.193 1.00 98.19 94 VAL A CA 1
ATOM 662 C C . VAL A 1 94 ? -5.534 -6.339 3.956 1.00 98.19 94 VAL A C 1
ATOM 664 O O . VAL A 1 94 ? -4.301 -6.369 4.050 1.00 98.19 94 VAL A O 1
ATOM 667 N N . GLN A 1 95 ? -6.161 -6.351 2.782 1.00 97.81 95 GLN A N 1
ATOM 668 C CA . GLN A 1 95 ? -5.476 -6.260 1.496 1.00 97.81 95 GLN A CA 1
ATOM 669 C C . GLN A 1 95 ? -6.065 -5.141 0.646 1.00 97.81 95 GLN A C 1
ATOM 671 O O . GLN A 1 95 ? -7.233 -4.794 0.797 1.00 97.81 95 GLN A O 1
ATOM 676 N N . ILE A 1 96 ? -5.256 -4.577 -0.251 1.00 95.75 96 ILE A N 1
ATOM 677 C CA . ILE A 1 96 ? -5.757 -3.662 -1.285 1.00 95.75 96 ILE A CA 1
ATOM 678 C C . ILE A 1 96 ? -6.788 -4.411 -2.129 1.00 95.75 96 ILE A C 1
ATOM 680 O O . ILE A 1 96 ? -6.492 -5.509 -2.612 1.00 95.75 96 ILE A O 1
ATOM 684 N N . ARG A 1 97 ? -7.953 -3.791 -2.343 1.00 89.19 97 ARG A N 1
ATOM 685 C CA . ARG A 1 97 ? -9.059 -4.361 -3.122 1.00 89.19 97 ARG A CA 1
ATOM 686 C C . ARG A 1 97 ? -8.582 -4.897 -4.463 1.00 89.19 97 ARG A C 1
ATOM 688 O O . ARG A 1 97 ? -7.817 -4.235 -5.172 1.00 89.19 97 ARG A O 1
ATOM 695 N N . ALA A 1 98 ? -9.056 -6.083 -4.828 1.00 84.62 98 ALA A N 1
ATOM 696 C CA . ALA A 1 98 ? -8.743 -6.672 -6.126 1.00 84.62 98 ALA A CA 1
ATOM 697 C C . ALA A 1 98 ? -9.276 -5.810 -7.287 1.00 84.62 98 ALA A C 1
ATOM 699 O O . ALA A 1 98 ? -8.620 -5.731 -8.317 1.00 84.62 98 ALA A O 1
ATOM 700 N N . ASP A 1 99 ? -10.401 -5.113 -7.083 1.00 85.12 99 ASP A N 1
ATOM 701 C CA . ASP A 1 99 ? -11.051 -4.235 -8.068 1.00 85.12 99 ASP A CA 1
ATOM 702 C C . ASP A 1 99 ? -10.348 -2.880 -8.281 1.00 85.12 99 ASP A C 1
ATOM 704 O O . ASP A 1 99 ? -10.762 -2.105 -9.137 1.00 85.12 99 ASP A O 1
ATOM 708 N N . SER A 1 100 ? -9.277 -2.587 -7.534 1.00 87.38 100 SER A N 1
ATOM 709 C CA . SER A 1 100 ? -8.457 -1.389 -7.766 1.00 87.38 100 SER A CA 1
ATOM 710 C C . SER A 1 100 ? -7.565 -1.498 -9.006 1.00 87.38 100 SER A C 1
ATOM 712 O O . SER A 1 100 ? -6.965 -0.498 -9.399 1.00 87.38 100 SER A O 1
ATOM 714 N N . ASP A 1 101 ? -7.401 -2.710 -9.553 1.00 91.25 101 ASP A N 1
ATOM 715 C CA . ASP A 1 101 ? -6.456 -3.058 -10.622 1.00 91.25 101 ASP A CA 1
ATOM 716 C C . ASP A 1 101 ? -5.004 -2.605 -10.362 1.00 91.25 101 ASP A C 1
ATOM 718 O O . ASP A 1 101 ? -4.148 -2.670 -11.241 1.00 91.25 101 ASP A O 1
ATOM 722 N N . LEU A 1 102 ? -4.685 -2.181 -9.135 1.00 94.69 102 LEU A N 1
ATOM 723 C CA . LEU A 1 102 ? -3.357 -1.736 -8.751 1.00 94.69 102 LEU A CA 1
ATOM 724 C C . LEU A 1 102 ? -2.421 -2.940 -8.729 1.00 94.69 102 LEU A C 1
ATOM 726 O O . LEU A 1 102 ? -2.641 -3.894 -7.985 1.00 94.69 102 LEU A O 1
ATOM 730 N N . VAL A 1 103 ? -1.356 -2.897 -9.515 1.00 96.44 103 VAL A N 1
ATOM 731 C CA . VAL A 1 103 ? -0.346 -3.945 -9.617 1.00 96.44 103 VAL A CA 1
ATOM 732 C C . VAL A 1 103 ? 0.938 -3.483 -8.947 1.00 96.44 103 VAL A C 1
ATOM 734 O O . VAL A 1 103 ? 1.482 -2.432 -9.269 1.00 96.44 103 VAL A O 1
ATOM 737 N N . THR A 1 104 ? 1.447 -4.316 -8.043 1.00 97.44 104 THR A N 1
ATOM 738 C CA . THR A 1 104 ? 2.788 -4.225 -7.451 1.00 97.44 104 THR A CA 1
ATOM 739 C C . THR A 1 104 ? 3.568 -5.487 -7.823 1.00 97.44 104 THR A C 1
ATOM 741 O O . THR A 1 104 ? 2.936 -6.518 -8.086 1.00 97.44 104 THR A O 1
ATOM 744 N N . PRO A 1 105 ? 4.911 -5.482 -7.788 1.00 97.38 105 PRO A N 1
ATOM 745 C CA . PRO A 1 105 ? 5.680 -6.711 -7.943 1.00 97.38 105 PRO A CA 1
ATOM 746 C C . PRO A 1 105 ? 5.242 -7.788 -6.941 1.00 97.38 105 PRO A C 1
ATOM 748 O O . PRO A 1 105 ? 4.947 -7.494 -5.779 1.00 97.38 105 PRO A O 1
ATOM 751 N N . ALA A 1 106 ? 5.190 -9.038 -7.399 1.00 96.06 106 ALA A N 1
ATOM 752 C CA . ALA A 1 106 ? 4.969 -10.197 -6.541 1.00 96.06 106 ALA A CA 1
ATOM 753 C C . ALA A 1 106 ? 6.265 -10.589 -5.816 1.00 96.06 106 ALA A C 1
ATOM 755 O O . ALA A 1 106 ? 7.360 -10.234 -6.251 1.00 96.06 106 ALA A O 1
ATOM 756 N N . GLN A 1 107 ? 6.156 -11.353 -4.729 1.00 96.81 107 GLN A N 1
ATOM 757 C CA . GLN A 1 107 ? 7.333 -11.842 -4.013 1.00 96.81 107 GLN A CA 1
ATOM 758 C C . GLN A 1 107 ? 8.250 -12.639 -4.955 1.00 96.81 107 GLN A C 1
ATOM 760 O O . GLN A 1 107 ? 7.797 -13.537 -5.663 1.00 96.81 107 GLN A O 1
ATOM 765 N N . GLY A 1 108 ? 9.540 -12.296 -4.964 1.00 96.62 108 GLY A N 1
ATOM 766 C CA . GLY A 1 108 ? 10.540 -12.893 -5.855 1.00 96.62 108 GLY A CA 1
ATOM 767 C C . GLY A 1 108 ? 10.616 -12.274 -7.258 1.00 96.62 108 GLY A C 1
ATOM 768 O O . GLY A 1 108 ? 11.514 -12.631 -8.016 1.00 96.62 108 GLY A O 1
ATOM 769 N N . ALA A 1 109 ? 9.726 -11.340 -7.610 1.00 97.12 109 ALA A N 1
ATOM 770 C CA . ALA A 1 109 ? 9.854 -10.538 -8.825 1.00 97.12 109 ALA A CA 1
ATOM 771 C C . ALA A 1 109 ? 10.825 -9.361 -8.619 1.00 97.12 109 ALA A C 1
ATOM 773 O O . ALA A 1 109 ? 11.050 -8.908 -7.494 1.00 97.12 109 ALA A O 1
ATOM 774 N N . CYS A 1 110 ? 11.370 -8.835 -9.721 1.00 98.19 110 CYS A N 1
ATOM 775 C CA . CYS A 1 110 ? 12.174 -7.611 -9.692 1.00 98.19 110 CYS A CA 1
ATOM 776 C C . CYS A 1 110 ? 11.389 -6.467 -9.037 1.00 98.19 110 CYS A C 1
ATOM 778 O O . CYS A 1 110 ? 10.222 -6.252 -9.371 1.00 98.19 110 CYS A O 1
ATOM 780 N N . GLY A 1 111 ? 12.026 -5.728 -8.127 1.00 98.00 111 GLY A N 1
ATOM 781 C CA . GLY A 1 111 ? 11.428 -4.549 -7.504 1.00 98.00 111 GLY A CA 1
ATOM 782 C C . GLY A 1 111 ? 10.557 -4.828 -6.281 1.00 98.00 111 GLY A C 1
ATOM 783 O O . GLY A 1 111 ? 10.004 -3.882 -5.716 1.00 98.00 111 GLY A O 1
ATOM 784 N N . TYR A 1 112 ? 10.376 -6.094 -5.879 1.00 98.56 112 TYR A N 1
ATOM 785 C CA . TYR A 1 112 ? 9.538 -6.443 -4.727 1.00 98.56 112 TYR A CA 1
ATOM 786 C C . TYR A 1 112 ? 10.058 -5.837 -3.423 1.00 98.56 112 TYR A C 1
ATOM 788 O O . TYR A 1 112 ? 9.288 -5.202 -2.702 1.00 98.56 112 TYR A O 1
ATOM 796 N N . ASP A 1 113 ? 11.348 -6.002 -3.132 1.00 98.50 113 ASP A N 1
ATOM 797 C CA . ASP A 1 113 ? 11.936 -5.543 -1.873 1.00 98.50 113 ASP A CA 1
ATOM 798 C C . ASP A 1 113 ? 11.975 -4.010 -1.803 1.00 98.50 113 ASP A C 1
ATOM 800 O O . ASP A 1 113 ? 11.667 -3.428 -0.765 1.00 98.50 113 ASP A O 1
ATOM 804 N N . GLU A 1 114 ? 12.267 -3.338 -2.919 1.00 98.56 114 GLU A N 1
ATOM 805 C CA . GLU A 1 114 ? 12.243 -1.878 -3.026 1.00 98.56 114 GLU A CA 1
ATOM 806 C C . GLU A 1 114 ? 10.829 -1.324 -2.849 1.00 98.56 114 GLU A C 1
ATOM 808 O O . GLU A 1 114 ? 10.630 -0.345 -2.127 1.00 98.56 114 GLU A O 1
ATOM 813 N N . THR A 1 115 ? 9.836 -1.986 -3.449 1.00 98.75 115 THR A N 1
ATOM 814 C CA . THR A 1 115 ? 8.424 -1.646 -3.249 1.00 98.75 115 THR A CA 1
ATOM 815 C C . THR A 1 115 ? 8.048 -1.825 -1.782 1.00 98.75 115 THR A C 1
ATOM 817 O O . THR A 1 115 ? 7.500 -0.913 -1.171 1.00 98.75 115 THR A O 1
ATOM 820 N N . LEU A 1 116 ? 8.370 -2.970 -1.176 1.00 98.75 116 LEU A N 1
ATOM 821 C CA . LEU A 1 116 ? 8.060 -3.236 0.227 1.00 98.75 116 LEU A CA 1
ATOM 822 C C . LEU A 1 116 ? 8.722 -2.209 1.158 1.00 98.75 116 LEU A C 1
ATOM 824 O O . LEU A 1 116 ? 8.080 -1.732 2.097 1.00 98.75 116 LEU A O 1
ATOM 828 N N . ALA A 1 117 ? 9.971 -1.832 0.884 1.00 98.62 117 ALA A N 1
ATOM 829 C CA . ALA A 1 117 ? 10.688 -0.807 1.630 1.00 98.62 117 ALA A CA 1
ATOM 830 C C . ALA A 1 117 ? 10.016 0.568 1.501 1.00 98.62 117 ALA A C 1
ATOM 832 O O . ALA A 1 117 ? 9.805 1.235 2.516 1.00 98.62 117 ALA A O 1
ATOM 833 N N . PHE A 1 118 ? 9.618 0.970 0.288 1.00 98.69 118 PHE A N 1
ATOM 834 C CA . PHE A 1 118 ? 8.876 2.212 0.061 1.00 98.69 118 PHE A CA 1
ATOM 835 C C . PHE A 1 118 ? 7.570 2.242 0.861 1.00 98.69 118 PHE A C 1
ATOM 837 O O . PHE A 1 118 ? 7.318 3.195 1.595 1.00 98.69 118 PHE A O 1
ATOM 844 N N . VAL A 1 119 ? 6.765 1.181 0.775 1.00 98.62 119 VAL A N 1
ATOM 845 C CA . VAL A 1 119 ? 5.469 1.090 1.463 1.00 98.62 119 VAL A CA 1
ATOM 846 C C . VAL A 1 119 ? 5.646 1.111 2.981 1.00 98.62 119 VAL A C 1
ATOM 848 O O . VAL A 1 119 ? 4.930 1.818 3.692 1.00 98.62 119 VAL A O 1
ATOM 851 N N . THR A 1 120 ? 6.644 0.385 3.486 1.00 98.75 120 THR A N 1
ATOM 852 C CA . THR A 1 120 ? 6.990 0.372 4.913 1.00 98.75 120 THR A CA 1
ATOM 853 C C . THR A 1 120 ? 7.384 1.763 5.396 1.00 98.75 120 THR A C 1
ATOM 855 O O . THR A 1 120 ? 6.880 2.224 6.422 1.00 98.75 120 THR A O 1
ATOM 858 N N . GLN A 1 121 ? 8.237 2.466 4.649 1.00 98.75 121 GLN A N 1
ATOM 859 C CA . GLN A 1 121 ? 8.633 3.829 4.985 1.00 98.75 121 GLN A CA 1
ATOM 860 C C . GLN A 1 121 ? 7.442 4.795 4.931 1.00 98.75 121 GLN A C 1
ATOM 862 O O . GLN A 1 121 ? 7.282 5.607 5.843 1.00 98.75 121 GLN A O 1
ATOM 867 N N . TYR A 1 122 ? 6.588 4.687 3.909 1.00 98.62 122 TYR A N 1
ATOM 868 C CA . TYR A 1 122 ? 5.409 5.536 3.748 1.00 98.62 122 TYR A CA 1
ATOM 869 C C . TYR A 1 122 ? 4.501 5.474 4.977 1.00 98.62 122 TYR A C 1
ATOM 871 O O . TYR A 1 122 ? 4.181 6.513 5.553 1.00 98.62 122 TYR A O 1
ATOM 879 N N . PHE A 1 123 ? 4.142 4.266 5.424 1.00 98.44 123 PHE A N 1
ATOM 880 C CA . PHE A 1 123 ? 3.254 4.084 6.576 1.00 98.44 123 PHE A CA 1
ATOM 881 C C . PHE A 1 123 ? 3.952 4.235 7.925 1.00 98.44 123 PHE A C 1
ATOM 883 O O . PHE A 1 123 ? 3.285 4.502 8.916 1.00 98.44 123 PHE A O 1
ATOM 890 N N . THR A 1 124 ? 5.282 4.163 7.978 1.00 98.25 124 THR A N 1
ATOM 891 C CA . THR A 1 124 ? 6.024 4.605 9.169 1.00 98.25 124 THR A CA 1
ATOM 892 C C . THR A 1 124 ? 5.871 6.116 9.370 1.00 98.25 124 THR A C 1
ATOM 894 O O . THR A 1 124 ? 5.749 6.583 10.499 1.00 98.25 124 THR A O 1
ATOM 897 N N . THR A 1 125 ? 5.860 6.894 8.282 1.00 98.06 125 THR A N 1
ATOM 898 C CA . THR A 1 125 ? 5.697 8.355 8.333 1.00 98.06 125 THR A CA 1
ATOM 899 C C . THR A 1 125 ? 4.231 8.784 8.419 1.00 98.06 125 THR A C 1
ATOM 901 O O . THR A 1 125 ? 3.922 9.738 9.128 1.00 98.06 125 THR A O 1
ATOM 904 N N . ASN A 1 126 ? 3.328 8.074 7.740 1.00 97.88 126 ASN A N 1
ATOM 905 C CA . ASN A 1 126 ? 1.913 8.428 7.608 1.00 97.88 126 ASN A CA 1
ATOM 906 C C . ASN A 1 126 ? 0.995 7.277 8.064 1.00 97.88 126 ASN A C 1
ATOM 908 O O . ASN A 1 126 ? 0.171 6.801 7.279 1.00 97.88 126 ASN A O 1
ATOM 912 N N . PRO A 1 127 ? 1.113 6.790 9.312 1.00 97.88 127 PRO A N 1
ATOM 913 C CA . PRO A 1 127 ? 0.427 5.571 9.738 1.00 97.88 127 PRO A CA 1
ATOM 914 C C . PRO A 1 127 ? -1.101 5.710 9.740 1.00 97.88 127 PRO A C 1
ATOM 916 O O . PRO A 1 127 ? -1.795 4.708 9.613 1.00 97.88 127 PRO A O 1
ATOM 919 N N . GLU A 1 128 ? -1.640 6.928 9.853 1.00 96.94 128 GLU A N 1
ATOM 920 C CA . GLU A 1 128 ? -3.086 7.203 9.830 1.00 96.94 128 GLU A CA 1
ATOM 921 C C . GLU A 1 128 ? -3.653 7.467 8.424 1.00 96.94 128 GLU A C 1
ATOM 923 O O . GLU A 1 128 ? -4.858 7.671 8.291 1.00 96.94 128 GLU A O 1
ATOM 928 N N . ASN A 1 129 ? -2.829 7.447 7.366 1.00 96.88 129 ASN A N 1
ATOM 929 C CA . ASN A 1 129 ? -3.297 7.613 5.984 1.00 96.88 129 ASN A CA 1
ATOM 930 C C . ASN A 1 129 ? -3.896 6.306 5.433 1.00 96.88 129 ASN A C 1
ATOM 932 O O . ASN A 1 129 ? -3.480 5.787 4.397 1.00 96.88 129 ASN A O 1
ATOM 936 N N . ALA A 1 130 ? -4.830 5.728 6.184 1.00 97.50 130 ALA A N 1
ATOM 937 C CA . ALA A 1 130 ? -5.480 4.468 5.879 1.00 97.50 130 ALA A CA 1
ATOM 938 C C . ALA A 1 130 ? -6.897 4.419 6.462 1.00 97.50 130 ALA A C 1
ATOM 940 O O . ALA A 1 130 ? -7.211 4.978 7.515 1.00 97.50 130 ALA A O 1
ATOM 941 N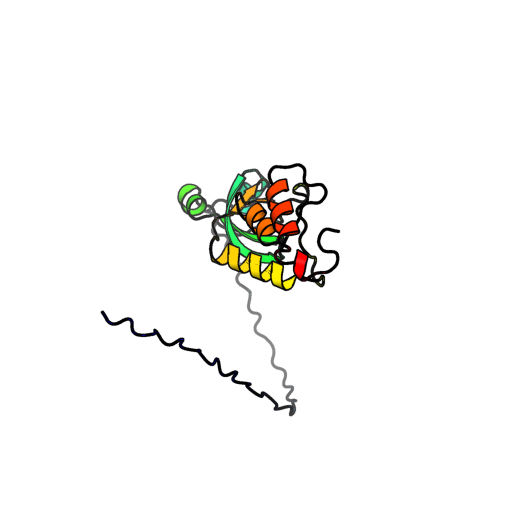 N . TYR A 1 131 ? -7.758 3.673 5.791 1.00 97.31 131 TYR A N 1
ATOM 942 C CA . TYR A 1 131 ? -9.049 3.248 6.301 1.00 97.31 131 TYR A CA 1
ATOM 943 C C . TYR A 1 131 ? -9.350 1.839 5.804 1.00 97.31 131 TYR A C 1
ATOM 945 O O . TYR A 1 131 ? -8.739 1.344 4.856 1.00 97.31 131 TYR A O 1
ATOM 953 N N . VAL A 1 132 ? -10.290 1.178 6.469 1.00 97.75 132 VAL A N 1
ATOM 954 C CA . VAL A 1 132 ? -10.862 -0.072 5.972 1.00 97.75 132 VAL A CA 1
ATOM 955 C C . VAL A 1 132 ? -12.219 0.242 5.370 1.00 97.75 132 VAL A C 1
ATOM 957 O O . VAL A 1 132 ? -13.020 0.930 6.002 1.00 97.75 132 VAL A O 1
ATOM 960 N N . LEU A 1 133 ? -12.475 -0.240 4.157 1.00 96.25 133 LEU A N 1
ATOM 961 C CA . LEU A 1 133 ? -13.761 -0.139 3.477 1.00 96.25 133 LEU A CA 1
ATOM 962 C C . LEU A 1 133 ? -14.291 -1.549 3.225 1.00 96.25 133 LEU A C 1
ATOM 964 O O . LEU A 1 133 ? -13.796 -2.247 2.347 1.00 96.25 133 LEU A O 1
ATOM 968 N N . ALA A 1 134 ? -15.297 -1.956 4.001 1.00 94.88 134 ALA A N 1
ATOM 969 C CA . ALA A 1 134 ? -15.954 -3.259 3.871 1.00 94.88 134 ALA A CA 1
ATOM 970 C C . ALA A 1 134 ? -14.968 -4.450 3.872 1.00 94.88 134 ALA A C 1
ATOM 972 O O . ALA A 1 134 ? -15.101 -5.393 3.098 1.00 94.88 134 ALA A O 1
ATOM 973 N N . GLY A 1 135 ? -13.978 -4.404 4.768 1.00 95.62 135 GLY A N 1
ATOM 974 C CA . GLY A 1 135 ? -12.960 -5.444 4.951 1.00 95.62 135 GLY A CA 1
ATOM 975 C C . GLY A 1 135 ? -11.677 -5.238 4.148 1.00 95.62 135 GLY A C 1
ATOM 976 O O . GLY A 1 135 ? -10.683 -5.906 4.428 1.00 95.62 135 GLY A O 1
ATOM 977 N N . ASP A 1 136 ? -11.657 -4.285 3.220 1.00 97.44 136 ASP A N 1
ATOM 978 C CA . ASP A 1 136 ? -10.499 -4.044 2.372 1.00 97.44 136 ASP A CA 1
ATOM 979 C C . ASP A 1 136 ? -9.697 -2.803 2.772 1.00 97.44 136 ASP A C 1
ATOM 981 O O . ASP A 1 136 ? -10.239 -1.819 3.278 1.00 97.44 136 ASP A O 1
ATOM 985 N N . PHE A 1 137 ? -8.396 -2.822 2.487 1.00 97.75 137 PHE A N 1
ATOM 986 C CA . PHE A 1 137 ? -7.519 -1.673 2.675 1.00 97.75 137 PHE A CA 1
ATOM 987 C C . PHE A 1 137 ? -7.836 -0.579 1.658 1.00 97.75 137 PHE A C 1
ATOM 989 O O . PHE A 1 137 ? -7.884 -0.850 0.455 1.00 97.75 137 PHE A O 1
ATOM 996 N N . ALA A 1 138 ? -7.934 0.658 2.133 1.00 95.25 138 ALA A N 1
ATOM 997 C CA . ALA A 1 138 ? -8.065 1.841 1.304 1.00 95.25 138 ALA A CA 1
ATOM 998 C C . ALA A 1 138 ? -7.281 3.029 1.883 1.00 95.25 138 ALA A C 1
ATOM 1000 O O . ALA A 1 138 ? -7.003 3.106 3.080 1.00 95.25 138 ALA A O 1
ATOM 1001 N N . SER A 1 139 ? -6.871 3.938 1.003 1.00 95.00 139 SER A N 1
ATOM 1002 C CA . SER A 1 139 ? -6.152 5.164 1.344 1.00 95.00 139 SER A CA 1
ATOM 1003 C C . SER A 1 139 ? -6.335 6.171 0.216 1.00 95.00 139 SER A C 1
ATOM 1005 O O . SER A 1 139 ? -6.304 5.793 -0.957 1.00 95.00 139 SER A O 1
ATOM 1007 N N . ASP A 1 140 ? -6.529 7.440 0.567 1.00 89.06 140 ASP A N 1
ATOM 1008 C CA . ASP A 1 140 ? -6.848 8.480 -0.411 1.00 89.06 140 ASP A CA 1
ATOM 1009 C C . ASP A 1 140 ? -5.603 8.940 -1.188 1.00 89.06 140 ASP A C 1
ATOM 1011 O O . ASP A 1 140 ? -5.685 9.226 -2.382 1.00 89.06 140 ASP A O 1
ATOM 1015 N N . GLU A 1 141 ? -4.432 8.973 -0.543 1.00 93.19 141 GLU A N 1
ATOM 1016 C CA . GLU A 1 141 ? -3.200 9.506 -1.149 1.00 93.19 141 GLU A CA 1
ATOM 1017 C C . GLU A 1 141 ? -2.182 8.417 -1.507 1.00 93.19 141 GLU A C 1
ATOM 1019 O O . GLU A 1 141 ? -1.472 8.534 -2.509 1.00 93.19 141 GLU A O 1
ATOM 1024 N N . TYR A 1 142 ? -2.131 7.326 -0.737 1.00 95.88 142 TYR A N 1
ATOM 1025 C CA . TYR A 1 142 ? -1.090 6.304 -0.867 1.00 95.88 142 TYR A CA 1
ATOM 1026 C C . TYR A 1 142 ? -1.005 5.696 -2.270 1.00 95.88 142 TYR A C 1
ATOM 1028 O O . TYR A 1 142 ? 0.094 5.511 -2.788 1.00 95.88 142 TYR A O 1
ATOM 1036 N N . TYR A 1 143 ? -2.137 5.405 -2.918 1.00 95.25 143 TYR A N 1
ATOM 1037 C CA . TYR A 1 143 ? -2.125 4.808 -4.260 1.00 95.25 143 TYR A CA 1
ATOM 1038 C C . TYR A 1 143 ? -1.497 5.739 -5.293 1.00 95.25 143 TYR A C 1
ATOM 1040 O O . TYR A 1 143 ? -0.717 5.301 -6.139 1.00 95.25 143 TYR A O 1
ATOM 1048 N N . GLN A 1 144 ? -1.796 7.034 -5.195 1.00 96.12 144 GLN A N 1
ATOM 1049 C CA . GLN A 1 144 ? -1.204 8.039 -6.061 1.00 96.12 144 GLN A CA 1
ATOM 1050 C C . GLN A 1 144 ? 0.306 8.134 -5.832 1.00 96.12 144 GLN A C 1
ATOM 1052 O O . GLN A 1 144 ? 1.063 8.187 -6.799 1.00 96.12 144 GLN A O 1
ATOM 1057 N N . ASP A 1 145 ? 0.750 8.131 -4.575 1.00 97.94 145 ASP A N 1
ATOM 1058 C CA . ASP A 1 145 ? 2.170 8.235 -4.235 1.00 97.94 145 ASP A CA 1
ATOM 1059 C C . ASP A 1 145 ? 2.959 6.983 -4.627 1.00 97.94 145 ASP A C 1
ATOM 1061 O O . ASP A 1 145 ? 4.080 7.096 -5.123 1.00 97.94 145 ASP A O 1
ATOM 1065 N N . LEU A 1 146 ? 2.359 5.798 -4.495 1.00 97.88 146 LEU A N 1
ATOM 1066 C CA . LEU A 1 146 ? 2.953 4.535 -4.925 1.00 97.88 146 LEU A CA 1
ATOM 1067 C C . LEU A 1 146 ? 3.155 4.483 -6.448 1.00 97.88 146 LEU A C 1
ATOM 1069 O O . LEU A 1 146 ? 4.216 4.064 -6.919 1.00 97.88 146 LEU A O 1
ATOM 1073 N N . ILE A 1 147 ? 2.165 4.948 -7.220 1.00 98.00 147 ILE A N 1
ATOM 1074 C CA . ILE A 1 147 ? 2.260 5.049 -8.685 1.00 98.00 147 ILE A CA 1
ATOM 1075 C C . ILE A 1 147 ? 3.267 6.129 -9.087 1.00 98.00 147 ILE A C 1
ATOM 1077 O O . ILE A 1 147 ? 4.133 5.878 -9.922 1.00 98.00 147 ILE A O 1
ATOM 1081 N N . ARG A 1 148 ? 3.204 7.315 -8.470 1.00 98.25 148 ARG A N 1
ATOM 1082 C CA . ARG A 1 148 ? 4.125 8.430 -8.745 1.00 98.25 148 ARG A CA 1
ATOM 1083 C C . ARG A 1 148 ? 5.582 8.041 -8.501 1.00 98.25 148 ARG A C 1
ATOM 1085 O O . ARG A 1 148 ? 6.459 8.438 -9.263 1.00 98.25 148 ARG A O 1
ATOM 1092 N N . ALA A 1 149 ? 5.839 7.261 -7.454 1.00 98.31 149 ALA A N 1
ATOM 1093 C CA . ALA A 1 149 ? 7.160 6.732 -7.135 1.00 98.31 149 ALA A CA 1
ATOM 1094 C C . ALA A 1 149 ? 7.595 5.565 -8.046 1.00 98.31 149 ALA A C 1
ATOM 1096 O O . ALA A 1 149 ? 8.725 5.095 -7.937 1.00 98.31 149 ALA A O 1
ATOM 1097 N N . GLY A 1 150 ? 6.731 5.107 -8.958 1.00 98.25 150 GLY A N 1
ATOM 1098 C CA . GLY A 1 150 ? 7.041 4.051 -9.918 1.00 98.25 150 GLY A CA 1
ATOM 1099 C C . GLY A 1 150 ? 7.120 2.656 -9.302 1.00 98.25 150 GLY A C 1
ATOM 1100 O O . GLY A 1 150 ? 7.849 1.817 -9.821 1.00 98.25 150 GLY A O 1
ATOM 1101 N N . PHE A 1 151 ? 6.409 2.408 -8.197 1.00 98.62 151 PHE A N 1
ATOM 1102 C CA . PHE A 1 151 ? 6.370 1.108 -7.507 1.00 98.62 151 PHE A CA 1
ATOM 1103 C C . PHE A 1 151 ? 5.061 0.336 -7.721 1.00 98.62 151 PHE A C 1
ATOM 1105 O O . PHE A 1 151 ? 4.947 -0.831 -7.342 1.00 98.62 151 PHE A O 1
ATOM 1112 N N . ALA A 1 152 ? 4.079 0.970 -8.357 1.00 97.94 152 ALA A N 1
ATOM 1113 C CA . ALA A 1 152 ? 2.861 0.327 -8.819 1.00 97.94 152 ALA A CA 1
ATOM 1114 C C . ALA A 1 152 ? 2.395 0.913 -10.152 1.00 97.94 152 ALA A C 1
ATOM 1116 O O . ALA A 1 152 ? 2.801 2.008 -10.542 1.00 97.94 152 ALA A O 1
ATOM 1117 N N . TYR A 1 153 ? 1.516 0.186 -10.828 1.00 97.25 153 TYR A N 1
ATOM 1118 C CA . TYR A 1 153 ? 0.804 0.654 -12.013 1.00 97.25 153 TYR A CA 1
ATOM 1119 C C . TYR A 1 153 ? -0.606 0.065 -12.042 1.00 97.25 153 TYR A C 1
ATOM 1121 O O . TYR A 1 153 ? -0.885 -0.918 -11.365 1.00 97.25 153 TYR A O 1
ATOM 1129 N N . ILE A 1 154 ? -1.492 0.660 -12.829 1.00 96.00 154 ILE A N 1
ATOM 1130 C CA . ILE A 1 154 ? -2.818 0.133 -13.141 1.00 96.00 154 ILE A CA 1
ATOM 1131 C C . ILE A 1 154 ? -2.820 -0.210 -14.641 1.00 96.00 154 ILE A C 1
ATOM 1133 O O . ILE A 1 154 ? -2.551 0.676 -15.468 1.00 96.00 154 ILE A O 1
ATOM 1137 N N . PRO A 1 155 ? -3.066 -1.473 -15.031 1.00 93.94 155 PRO A N 1
ATOM 1138 C CA . PRO A 1 155 ? -3.265 -1.842 -16.427 1.00 93.94 155 PRO A CA 1
ATOM 1139 C C . PRO A 1 155 ? -4.464 -1.088 -17.007 1.00 93.94 155 PRO A C 1
ATOM 1141 O O . PRO A 1 155 ? -5.491 -0.968 -16.349 1.00 93.94 155 PRO A O 1
ATOM 1144 N N . ASN A 1 156 ? -4.357 -0.598 -18.245 1.00 88.31 156 ASN A N 1
ATOM 1145 C CA . ASN A 1 156 ? -5.449 0.115 -18.927 1.00 88.31 156 ASN A CA 1
ATOM 1146 C C . ASN A 1 156 ? -6.044 1.273 -18.096 1.00 88.31 156 ASN A C 1
ATOM 1148 O O . ASN A 1 156 ? -7.255 1.475 -18.066 1.00 88.31 156 ASN A O 1
ATOM 1152 N N . ASN A 1 157 ? -5.193 2.027 -17.394 1.00 88.62 157 ASN A N 1
ATOM 1153 C CA . ASN A 1 157 ? -5.629 3.109 -16.516 1.00 88.62 157 ASN A CA 1
ATOM 1154 C C . ASN A 1 157 ? -6.293 4.258 -17.299 1.00 88.62 157 ASN A C 1
ATOM 1156 O O . ASN A 1 157 ? -5.619 5.107 -17.888 1.00 88.62 157 ASN A O 1
ATOM 1160 N N . GLU A 1 158 ? -7.622 4.304 -17.269 1.00 86.31 158 GLU A N 1
ATOM 1161 C CA . GLU A 1 158 ? -8.434 5.399 -17.820 1.00 86.31 158 GLU A CA 1
ATOM 1162 C C . GLU A 1 158 ? -8.961 6.356 -16.737 1.00 86.31 158 GLU A C 1
ATOM 1164 O O . GLU A 1 158 ? -9.658 7.325 -17.040 1.00 86.31 158 GLU A O 1
ATOM 1169 N N . GLY A 1 159 ? -8.625 6.095 -15.471 1.00 88.12 159 GLY A N 1
ATOM 1170 C CA . GLY A 1 159 ? -9.142 6.820 -14.318 1.00 88.12 159 GLY A CA 1
ATOM 1171 C C . GLY A 1 159 ? -8.326 8.052 -13.923 1.00 88.12 159 GLY A C 1
ATOM 1172 O O . GLY A 1 159 ? -7.445 8.535 -14.637 1.00 88.12 159 GLY A O 1
ATOM 1173 N N . ILE A 1 160 ? -8.600 8.543 -12.712 1.00 89.31 160 ILE A N 1
ATOM 1174 C CA . ILE A 1 160 ? -7.981 9.753 -12.144 1.00 89.31 160 ILE A CA 1
ATOM 1175 C C . ILE A 1 160 ? -6.454 9.650 -11.986 1.00 89.31 160 ILE A C 1
ATOM 1177 O O . ILE A 1 160 ? -5.774 10.671 -11.920 1.00 89.31 160 ILE A O 1
ATOM 1181 N N . LEU A 1 161 ? -5.904 8.431 -11.956 1.00 93.69 161 LEU A N 1
ATOM 1182 C CA . LEU A 1 161 ? -4.470 8.177 -11.780 1.00 93.69 161 LEU A CA 1
ATOM 1183 C C . LEU A 1 161 ? -3.707 8.060 -13.110 1.00 93.69 161 LEU A C 1
ATOM 1185 O O . LEU A 1 161 ? -2.490 7.882 -13.088 1.00 93.69 161 LEU A O 1
ATOM 1189 N N . LYS A 1 162 ? -4.385 8.182 -14.263 1.00 95.00 162 LYS A N 1
ATOM 1190 C CA . LYS A 1 162 ? -3.777 8.017 -15.593 1.00 95.00 162 LYS A CA 1
ATOM 1191 C C . LYS A 1 162 ? -2.566 8.923 -15.809 1.00 95.00 162 LYS A C 1
ATOM 1193 O O . LYS A 1 162 ? -1.504 8.444 -16.193 1.00 95.00 162 LYS A O 1
ATOM 1198 N N . ASN A 1 163 ? -2.716 10.222 -15.544 1.00 96.06 163 ASN A N 1
ATOM 1199 C CA . ASN A 1 163 ? -1.639 11.191 -15.767 1.00 96.06 163 ASN A CA 1
ATOM 1200 C C . ASN A 1 163 ? -0.461 10.950 -14.816 1.00 96.06 163 ASN A C 1
ATOM 1202 O O . ASN A 1 163 ? 0.684 11.008 -15.236 1.00 96.06 163 ASN A O 1
ATOM 1206 N N . VAL A 1 164 ? -0.742 10.591 -13.560 1.00 97.00 164 VAL A N 1
ATOM 1207 C CA . VAL A 1 164 ? 0.300 10.297 -12.564 1.00 97.00 164 VAL A CA 1
ATOM 1208 C C . VAL A 1 164 ? 1.147 9.097 -12.992 1.00 97.00 164 VAL A C 1
ATOM 1210 O O . VAL A 1 164 ? 2.367 9.118 -12.844 1.00 97.00 164 VAL A O 1
ATOM 1213 N N . GLN A 1 165 ? 0.514 8.063 -13.550 1.00 97.62 165 GLN A N 1
ATOM 1214 C CA . GLN A 1 165 ? 1.220 6.906 -14.092 1.00 97.62 165 GLN A CA 1
ATOM 1215 C C . GLN A 1 165 ? 2.028 7.254 -15.344 1.00 97.62 165 GLN A C 1
ATOM 1217 O O . GLN A 1 165 ? 3.178 6.832 -15.442 1.00 97.62 165 GLN A O 1
ATOM 1222 N N . ALA A 1 166 ? 1.449 8.023 -16.272 1.00 96.88 166 ALA A N 1
ATOM 1223 C CA . ALA A 1 166 ? 2.139 8.462 -17.483 1.00 96.88 166 ALA A CA 1
ATOM 1224 C C . ALA A 1 166 ? 3.398 9.276 -17.143 1.00 96.88 166 ALA A C 1
ATOM 1226 O O . ALA A 1 166 ? 4.474 8.966 -17.644 1.00 96.88 166 ALA A O 1
ATOM 1227 N N . ASP A 1 167 ? 3.296 10.223 -16.206 1.00 97.56 167 ASP A N 1
ATOM 1228 C CA . ASP A 1 167 ? 4.435 11.022 -15.748 1.00 97.56 167 ASP A CA 1
ATOM 1229 C C . ASP A 1 167 ? 5.536 10.142 -15.128 1.00 97.56 167 ASP A C 1
ATOM 1231 O O . ASP A 1 167 ? 6.721 10.328 -15.408 1.00 97.56 167 ASP A O 1
ATOM 1235 N N . ALA A 1 168 ? 5.164 9.157 -14.300 1.00 97.56 168 ALA A N 1
ATOM 1236 C CA . ALA A 1 168 ? 6.120 8.224 -13.702 1.00 97.56 168 ALA A CA 1
ATOM 1237 C C . ALA A 1 168 ? 6.802 7.332 -14.754 1.00 97.56 168 ALA A C 1
ATOM 1239 O O . ALA A 1 168 ? 8.000 7.061 -14.643 1.00 97.56 168 ALA A O 1
ATOM 1240 N N . GLN A 1 169 ? 6.063 6.903 -15.778 1.00 96.50 169 GLN A N 1
ATOM 1241 C CA . GLN A 1 169 ? 6.581 6.108 -16.889 1.00 96.50 169 GLN A CA 1
ATOM 1242 C C . GLN A 1 169 ? 7.542 6.926 -17.767 1.00 96.50 169 GLN A C 1
ATOM 1244 O O . GLN A 1 169 ? 8.653 6.470 -18.044 1.00 96.50 169 GLN A O 1
ATOM 1249 N N . ASP A 1 170 ? 7.160 8.146 -18.149 1.00 97.25 170 ASP A N 1
ATOM 1250 C CA . ASP A 1 170 ? 7.959 9.041 -18.995 1.00 97.25 170 ASP A CA 1
ATOM 1251 C C . ASP A 1 170 ? 9.251 9.485 -18.296 1.00 97.25 170 ASP A C 1
ATOM 1253 O O . ASP A 1 170 ? 10.328 9.503 -18.901 1.00 97.25 170 ASP A O 1
ATOM 1257 N N . ALA A 1 171 ? 9.172 9.772 -16.994 1.00 97.38 171 ALA A N 1
ATOM 1258 C CA . ALA A 1 171 ? 10.333 10.081 -16.162 1.00 97.38 171 ALA A CA 1
ATOM 1259 C C . ALA A 1 171 ? 11.192 8.847 -15.833 1.00 97.38 171 ALA A C 1
ATOM 1261 O O . ALA A 1 171 ? 12.278 8.985 -15.264 1.00 97.38 171 ALA A O 1
ATOM 1262 N N . LYS A 1 172 ? 10.716 7.644 -16.183 1.00 96.50 172 LYS A N 1
ATOM 1263 C CA . LYS A 1 172 ? 11.290 6.352 -15.797 1.00 96.50 172 LYS A CA 1
ATOM 1264 C C . LYS A 1 172 ? 11.530 6.259 -14.286 1.00 96.50 172 LYS A C 1
ATOM 1266 O O . LYS A 1 172 ? 12.585 5.830 -13.827 1.00 96.50 172 LYS A O 1
ATOM 1271 N N . THR A 1 173 ? 10.572 6.683 -13.477 1.00 96.94 173 THR A N 1
ATOM 1272 C CA . THR A 1 173 ? 10.711 6.661 -12.018 1.00 96.94 173 THR A CA 1
ATOM 1273 C C . THR A 1 173 ? 10.662 5.223 -11.491 1.00 96.94 173 THR A C 1
ATOM 1275 O O . THR A 1 173 ? 9.906 4.392 -11.995 1.00 96.94 173 THR A O 1
ATOM 1278 N N . GLY A 1 174 ? 11.455 4.922 -10.459 1.00 97.62 174 GLY A N 1
ATOM 1279 C CA . GLY A 1 174 ? 11.388 3.646 -9.743 1.00 97.62 174 GLY A CA 1
ATOM 1280 C C . GLY A 1 174 ? 11.608 2.438 -10.653 1.00 97.62 174 GLY A C 1
ATOM 1281 O O . GLY A 1 174 ? 12.612 2.348 -11.367 1.00 97.62 174 GLY A O 1
ATOM 1282 N N . LEU A 1 175 ? 10.649 1.512 -10.635 1.00 98.31 175 LEU A N 1
ATOM 1283 C CA . LEU A 1 175 ? 10.749 0.228 -11.325 1.00 98.31 175 LEU A CA 1
ATOM 1284 C C . LEU A 1 175 ? 10.701 0.351 -12.848 1.00 98.31 175 LEU A C 1
ATOM 1286 O O . LEU A 1 175 ? 11.245 -0.511 -13.533 1.00 98.31 175 LEU A O 1
ATOM 1290 N N . TRP A 1 176 ? 10.160 1.448 -13.388 1.00 97.19 176 TRP A N 1
ATOM 1291 C CA . TRP A 1 176 ? 10.221 1.737 -14.825 1.00 97.19 176 TRP A CA 1
ATOM 1292 C C . TRP A 1 176 ? 11.660 1.923 -15.336 1.00 97.19 176 TRP A C 1
ATOM 1294 O O . TRP A 1 176 ? 11.924 1.692 -16.515 1.00 97.19 176 TRP A O 1
ATOM 1304 N N . THR A 1 177 ? 12.604 2.317 -14.468 1.00 97.00 177 THR A N 1
ATOM 1305 C CA . THR A 1 177 ? 14.043 2.339 -14.798 1.00 97.00 177 THR A CA 1
ATOM 1306 C C . THR A 1 177 ? 14.732 1.024 -14.459 1.00 97.00 177 THR A C 1
ATOM 1308 O O . THR A 1 177 ? 15.601 0.582 -15.211 1.00 97.00 177 THR A O 1
ATOM 1311 N N . THR A 1 178 ? 14.417 0.424 -13.310 1.00 97.00 178 THR A N 1
ATOM 1312 C CA . THR A 1 178 ? 15.249 -0.645 -12.735 1.00 97.00 178 THR A CA 1
ATOM 1313 C C . THR A 1 178 ? 14.797 -2.056 -13.094 1.00 97.00 178 THR A C 1
ATOM 1315 O O . THR A 1 178 ? 15.618 -2.971 -13.042 1.00 97.00 178 THR A O 1
ATOM 1318 N N . CYS A 1 179 ? 13.538 -2.248 -13.493 1.00 97.19 179 CYS A N 1
ATOM 1319 C CA . CYS A 1 179 ? 12.963 -3.561 -13.761 1.00 97.19 179 CYS A CA 1
ATOM 1320 C C . CYS A 1 179 ? 12.484 -3.695 -15.214 1.00 97.19 179 CYS A C 1
ATOM 1322 O O . CYS A 1 179 ? 11.462 -3.117 -15.593 1.00 97.19 179 CYS A O 1
ATOM 1324 N N . PRO A 1 180 ? 13.176 -4.500 -16.043 1.00 94.56 180 PRO A N 1
ATOM 1325 C CA . PRO A 1 180 ? 12.720 -4.807 -17.393 1.00 94.56 180 PRO A CA 1
ATOM 1326 C C . PRO A 1 180 ? 11.319 -5.429 -17.391 1.00 94.56 180 PRO A C 1
ATOM 1328 O O . PRO A 1 180 ? 11.051 -6.361 -16.636 1.00 94.56 180 PRO A O 1
ATOM 1331 N N . GLY A 1 181 ? 10.438 -4.927 -18.257 1.00 90.19 181 GLY A N 1
ATOM 1332 C CA . GLY A 1 181 ? 9.068 -5.431 -18.389 1.00 90.19 181 GLY A CA 1
ATOM 1333 C C . GLY A 1 181 ? 8.109 -4.986 -17.282 1.00 90.19 181 GLY A C 1
ATOM 1334 O O . GLY A 1 181 ? 6.968 -5.438 -17.267 1.00 90.19 181 GLY A O 1
ATOM 1335 N N . PHE A 1 182 ? 8.527 -4.107 -16.364 1.00 95.44 182 PHE A N 1
ATOM 1336 C CA . PHE A 1 182 ? 7.583 -3.480 -15.444 1.00 95.44 182 PHE A CA 1
ATOM 1337 C C . PHE A 1 182 ? 6.550 -2.667 -16.238 1.00 95.44 182 PHE A C 1
ATOM 1339 O O . PHE A 1 182 ? 6.929 -1.830 -17.054 1.00 95.44 182 PHE A O 1
ATOM 1346 N N . GLY A 1 183 ? 5.263 -2.965 -16.021 1.00 88.19 183 GLY A N 1
ATOM 1347 C CA . GLY A 1 183 ? 4.127 -2.321 -16.688 1.00 88.19 183 GLY A CA 1
ATOM 1348 C C . GLY A 1 183 ? 3.993 -2.583 -18.195 1.00 88.19 183 GLY A C 1
ATOM 1349 O O . GLY A 1 183 ? 3.296 -1.823 -18.869 1.00 88.19 183 GLY A O 1
ATOM 1350 N N . ALA A 1 184 ? 4.667 -3.620 -18.705 1.00 83.25 184 ALA A N 1
ATOM 1351 C CA . ALA A 1 184 ? 4.545 -4.110 -20.080 1.00 83.25 184 ALA A CA 1
ATOM 1352 C C . ALA A 1 184 ? 3.437 -5.163 -20.241 1.00 83.25 184 ALA A C 1
ATOM 1354 O O . ALA A 1 184 ? 3.101 -5.837 -19.240 1.00 83.25 184 ALA A O 1
#

Secondary structure (DSSP, 8-state):
---PPPP----------------------------------PPP--TTSEEHHHHHTTSEEEEEEEEEEETTEEEEEE-HHHHHHH-EE--EEEEB-GGG--B-PPTTSTTHHHHHHHHHHHHHH-TTSEEEETTEEE-SSHHHHHHHTTS-B-TT--STTHHHHHHHHHTT-THHHHSTTTT-

Radius of gyration: 24.34 Å; chains: 1; bounding box: 55×80×53 Å

pLDDT: mean 81.5, std 23.72, range [33.56,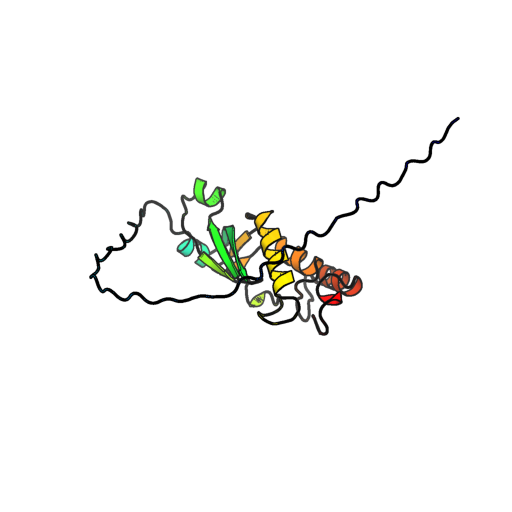 98.75]

Organism: NCBI:txid2928153